Protein AF-A0A7S2HAX3-F1 (afdb_monomer_lite)

pLDDT: mean 85.85, std 15.75, range [30.0, 98.5]

Sequence (142 aa):
RCKTARCAVDTMGALAEEYGFYGEDPGAPGAGECLILVDGKEVWVFEITGDTTGRSAFWAAARVPEGHVVAIANNFVIREVDCSDRENFRCSTDLEHRAQQAGVWDGRGRLDWMRAMAPDIRHFSYTPGYAPIPMYTTARLW

Organism: NCBI:txid327968

Radius of gyration: 14.83 Å; chains: 1; bounding box: 34×36×38 Å

InterPro domains:
  IPR005322 Peptidase C69 [PF03577] (2-108)
  IPR005322 Peptidase C69 [PTHR12994] (1-119)

Secondary structure (DSSP, 8-state):
--SSHHHHHHHHHHHHHHH----SSTTSS--EEEEEEE-SS-EEEEEEEE-TTSSSEEEEEEEEPTT-----SSB----B--TT-TTTEEE-TTHHHHHHHTTS--S-SS-BHHHHHS--TTT--SSTTS------B-----

Structure (mmCIF, N/CA/C/O backbone):
data_AF-A0A7S2HAX3-F1
#
_entry.id   AF-A0A7S2HAX3-F1
#
loop_
_atom_site.group_PDB
_atom_site.id
_atom_site.type_symbol
_atom_site.label_atom_id
_atom_site.label_alt_id
_atom_site.label_comp_id
_atom_site.label_asym_id
_atom_site.label_entity_id
_atom_site.label_seq_id
_atom_site.pdbx_PDB_ins_code
_atom_site.Cartn_x
_atom_site.Cartn_y
_atom_site.Cartn_z
_atom_site.occupancy
_atom_site.B_iso_or_equiv
_atom_site.auth_seq_id
_atom_site.auth_comp_id
_atom_site.auth_asym_id
_atom_site.auth_atom_id
_atom_site.pdbx_PDB_model_num
ATOM 1 N N . ARG A 1 1 ? 7.679 6.326 17.907 1.00 74.44 1 ARG A N 1
ATOM 2 C CA . ARG A 1 1 ? 7.220 7.400 16.990 1.00 74.44 1 ARG A CA 1
ATOM 3 C C . ARG A 1 1 ? 5.692 7.430 16.887 1.00 74.44 1 ARG A C 1
ATOM 5 O O . ARG A 1 1 ? 5.141 8.486 17.145 1.00 74.44 1 ARG A O 1
ATOM 12 N N . CYS A 1 2 ? 5.004 6.315 16.627 1.00 92.69 2 CYS A N 1
ATOM 13 C CA . CYS A 1 2 ? 3.535 6.288 16.531 1.00 92.69 2 CYS A CA 1
ATOM 14 C C . CYS A 1 2 ? 2.819 5.737 17.770 1.00 92.69 2 CYS A C 1
ATOM 16 O O . CYS A 1 2 ? 3.400 4.961 18.525 1.00 92.69 2 CYS A O 1
ATOM 18 N N . LYS A 1 3 ? 1.557 6.156 17.955 1.00 94.19 3 LYS A N 1
ATOM 19 C CA . LYS A 1 3 ? 0.620 5.640 18.976 1.00 94.19 3 LYS A CA 1
ATOM 20 C C . LYS A 1 3 ? -0.591 4.903 18.384 1.00 94.19 3 LYS A C 1
ATOM 22 O O . LYS A 1 3 ? -1.330 4.286 19.140 1.00 94.19 3 LYS A O 1
ATOM 27 N N . THR A 1 4 ? -0.808 5.004 17.072 1.00 97.69 4 THR A N 1
ATOM 28 C CA . THR A 1 4 ? -1.920 4.367 16.350 1.00 97.69 4 THR A CA 1
ATOM 29 C C . THR A 1 4 ? -1.395 3.584 15.149 1.00 97.69 4 THR A C 1
ATOM 31 O O . THR A 1 4 ? -0.345 3.935 14.598 1.00 97.69 4 THR A O 1
ATOM 34 N N . ALA A 1 5 ? -2.132 2.557 14.726 1.00 97.50 5 ALA A N 1
ATOM 35 C CA . ALA A 1 5 ? -1.838 1.741 13.552 1.00 97.50 5 ALA A CA 1
ATOM 36 C C . ALA A 1 5 ? -1.808 2.603 12.285 1.00 97.50 5 ALA A C 1
ATOM 38 O O . ALA A 1 5 ? -0.850 2.543 11.520 1.00 97.50 5 ALA A O 1
ATOM 39 N N . ARG A 1 6 ? -2.781 3.510 12.131 1.00 97.06 6 ARG A N 1
ATOM 40 C CA . ARG A 1 6 ? -2.824 4.485 11.031 1.00 97.06 6 ARG A CA 1
ATOM 41 C C . ARG A 1 6 ? -1.575 5.372 10.963 1.00 97.06 6 ARG A C 1
ATOM 43 O O . ARG A 1 6 ? -1.022 5.550 9.888 1.00 97.06 6 ARG A O 1
ATOM 50 N N . CYS A 1 7 ? -1.083 5.877 12.101 1.00 97.56 7 CYS A N 1
ATOM 51 C CA . CYS A 1 7 ? 0.171 6.643 12.123 1.00 97.56 7 CYS A CA 1
ATOM 52 C C . CYS A 1 7 ? 1.349 5.799 11.628 1.00 97.56 7 CYS A C 1
ATOM 54 O O . CYS A 1 7 ? 2.218 6.306 10.920 1.00 97.56 7 CYS A O 1
ATOM 56 N N . ALA A 1 8 ? 1.399 4.525 12.024 1.00 98.06 8 ALA A N 1
ATOM 57 C CA . ALA A 1 8 ? 2.472 3.629 11.624 1.00 98.06 8 ALA A CA 1
ATOM 58 C C . ALA A 1 8 ? 2.409 3.316 10.120 1.00 98.06 8 ALA A C 1
ATOM 60 O O . ALA A 1 8 ? 3.448 3.397 9.476 1.00 98.06 8 ALA A O 1
ATOM 61 N N . VAL A 1 9 ? 1.212 3.091 9.560 1.00 98.25 9 VAL A N 1
ATOM 62 C CA . VAL A 1 9 ? 0.977 2.984 8.107 1.00 98.25 9 VAL A CA 1
ATOM 63 C C . VAL A 1 9 ? 1.499 4.223 7.380 1.00 98.25 9 VAL A C 1
ATOM 65 O O . VAL A 1 9 ? 2.336 4.093 6.492 1.00 98.25 9 VAL A O 1
ATOM 68 N N . ASP A 1 10 ? 1.074 5.419 7.796 1.00 97.88 10 ASP A N 1
ATOM 69 C CA . ASP A 1 10 ? 1.476 6.676 7.150 1.00 97.88 10 ASP A CA 1
ATOM 70 C C . ASP A 1 10 ? 2.998 6.892 7.240 1.00 97.88 10 ASP A C 1
ATOM 72 O O . ASP A 1 10 ? 3.644 7.296 6.274 1.00 97.88 10 ASP A O 1
ATOM 76 N N . THR A 1 11 ? 3.595 6.573 8.393 1.00 98.19 11 THR A N 1
ATOM 77 C CA . THR A 1 11 ? 5.048 6.678 8.602 1.00 98.19 11 THR A CA 1
ATOM 78 C C . THR A 1 11 ? 5.818 5.689 7.730 1.00 98.19 11 THR A C 1
ATOM 80 O O . THR A 1 11 ? 6.812 6.068 7.118 1.00 98.19 11 THR A O 1
ATOM 83 N N . MET A 1 12 ? 5.390 4.425 7.682 1.00 97.75 12 MET A N 1
ATOM 84 C CA . MET A 1 12 ? 6.032 3.394 6.864 1.00 97.75 12 MET A CA 1
ATOM 85 C C . MET A 1 12 ? 5.923 3.730 5.382 1.00 97.75 12 MET A C 1
ATOM 87 O O . MET A 1 12 ? 6.920 3.651 4.674 1.00 97.75 12 MET A O 1
ATOM 91 N N . GLY A 1 13 ? 4.743 4.164 4.940 1.00 97.56 13 GLY A N 1
ATOM 92 C CA . GLY A 1 13 ? 4.498 4.592 3.572 1.00 97.56 13 GLY A CA 1
ATOM 93 C C . GLY A 1 13 ? 5.385 5.760 3.148 1.00 97.56 13 GLY A C 1
ATOM 94 O O . GLY A 1 13 ? 6.049 5.681 2.121 1.00 97.56 13 GLY A O 1
ATOM 95 N N . ALA A 1 14 ? 5.475 6.811 3.968 1.00 98.00 14 ALA A N 1
ATOM 96 C CA . ALA A 1 14 ? 6.336 7.958 3.678 1.00 98.00 14 ALA A CA 1
ATOM 97 C C . ALA A 1 14 ? 7.823 7.569 3.589 1.00 98.00 14 ALA A C 1
ATOM 99 O O . ALA A 1 14 ? 8.520 7.985 2.666 1.00 98.00 14 ALA A O 1
ATOM 100 N N . LEU A 1 15 ? 8.307 6.728 4.511 1.00 97.38 15 LEU A N 1
ATOM 101 C CA . LEU A 1 15 ? 9.688 6.235 4.479 1.00 97.38 15 LEU A CA 1
ATOM 102 C C . LEU A 1 15 ? 9.950 5.346 3.259 1.00 97.38 15 LEU A C 1
ATOM 104 O O . LEU A 1 15 ? 11.020 5.423 2.664 1.00 97.38 15 LEU A O 1
ATOM 108 N N . ALA A 1 16 ? 8.981 4.520 2.872 1.00 95.75 16 ALA A N 1
ATOM 109 C CA . ALA A 1 16 ? 9.072 3.689 1.682 1.00 95.75 16 ALA A CA 1
ATOM 110 C C . ALA A 1 16 ? 9.140 4.522 0.396 1.00 95.75 16 ALA A C 1
ATOM 112 O O . ALA A 1 16 ? 9.858 4.167 -0.537 1.00 95.75 16 ALA A O 1
ATOM 113 N N . GLU A 1 17 ? 8.426 5.645 0.338 1.00 96.06 17 GLU A N 1
ATOM 114 C CA . GLU A 1 17 ? 8.521 6.563 -0.796 1.00 96.06 17 GLU A CA 1
ATOM 115 C C . GLU A 1 17 ? 9.874 7.276 -0.855 1.00 96.06 17 GLU A C 1
ATOM 117 O O . GLU A 1 17 ? 10.421 7.432 -1.948 1.00 96.06 17 GLU A O 1
ATOM 122 N N . GL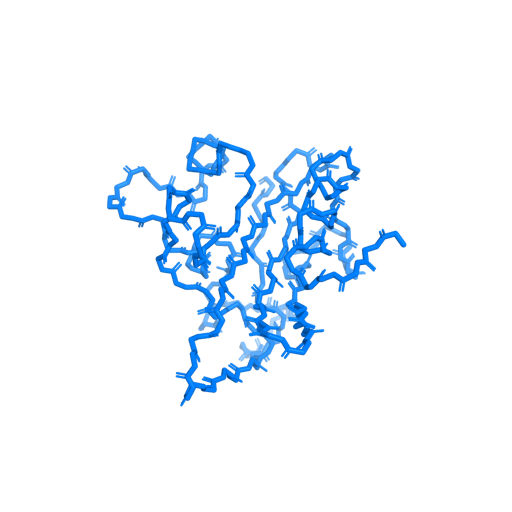U A 1 18 ? 10.413 7.668 0.302 1.00 96.75 18 GLU A N 1
ATOM 123 C CA . GLU A 1 18 ? 11.679 8.398 0.427 1.00 96.75 18 GLU A CA 1
ATOM 124 C C . GLU A 1 18 ? 12.911 7.517 0.172 1.00 96.75 18 GLU A C 1
ATOM 126 O O . GLU A 1 18 ? 13.849 7.944 -0.503 1.00 96.75 18 GLU A O 1
ATOM 131 N N . TYR A 1 19 ? 12.919 6.297 0.712 1.00 94.62 19 TYR A N 1
ATOM 132 C CA . TYR A 1 19 ? 14.096 5.421 0.730 1.00 94.62 19 TYR A CA 1
ATOM 133 C C . TYR A 1 19 ? 13.956 4.170 -0.142 1.00 94.62 19 TYR A C 1
ATOM 135 O O . TYR A 1 19 ? 14.934 3.445 -0.348 1.00 94.62 19 TYR A O 1
ATOM 143 N N . GLY A 1 20 ? 12.759 3.910 -0.661 1.00 92.31 20 GLY A N 1
ATOM 144 C CA . GLY A 1 20 ? 12.436 2.690 -1.382 1.00 92.31 20 GLY A CA 1
ATOM 145 C C . GLY A 1 20 ? 12.189 1.491 -0.471 1.00 92.31 20 GLY A C 1
ATOM 146 O O . GLY A 1 20 ? 12.242 1.563 0.758 1.00 92.31 20 GLY A O 1
ATOM 147 N N . PHE A 1 21 ? 11.911 0.360 -1.111 1.00 88.50 21 PHE A N 1
ATOM 148 C CA . PHE A 1 21 ? 11.760 -0.934 -0.460 1.00 88.50 21 PHE A CA 1
ATOM 149 C C . PHE A 1 21 ? 12.582 -1.975 -1.219 1.00 88.50 21 PHE A C 1
ATOM 151 O O . PHE A 1 21 ? 12.403 -2.160 -2.425 1.00 88.50 21 PHE A O 1
ATOM 158 N N . TYR A 1 22 ? 13.495 -2.635 -0.508 1.00 78.50 22 TYR A N 1
ATOM 159 C CA . TYR A 1 22 ? 14.363 -3.681 -1.041 1.00 78.50 22 TYR A CA 1
ATOM 160 C C . TYR A 1 22 ? 14.011 -4.987 -0.330 1.00 78.50 22 TYR A C 1
ATOM 162 O O . TYR A 1 22 ? 14.331 -5.144 0.846 1.00 78.50 22 TYR A O 1
ATOM 170 N N . GLY A 1 23 ? 13.305 -5.885 -1.019 1.00 67.06 23 GLY A N 1
ATOM 171 C CA . GLY A 1 23 ? 13.012 -7.217 -0.488 1.00 67.06 23 GLY A CA 1
ATOM 172 C C . GLY A 1 23 ? 14.215 -8.164 -0.563 1.00 67.06 23 GLY A C 1
ATOM 173 O O . GLY A 1 23 ? 15.321 -7.758 -0.925 1.00 67.06 23 GLY A O 1
ATOM 174 N N . GLU A 1 24 ? 13.983 -9.428 -0.210 1.00 64.25 24 GLU A N 1
ATOM 175 C CA . GLU A 1 24 ? 15.037 -10.415 0.075 1.00 64.25 24 GLU A CA 1
ATOM 176 C C . GLU A 1 24 ? 15.937 -10.756 -1.127 1.00 64.25 24 GLU A C 1
ATOM 178 O O . GLU A 1 24 ? 17.123 -11.011 -0.926 1.00 64.25 24 GLU A O 1
ATOM 183 N N . ASP A 1 25 ? 15.421 -10.667 -2.362 1.00 64.81 25 ASP A N 1
ATOM 184 C CA . ASP A 1 25 ? 16.138 -11.061 -3.583 1.00 64.81 25 ASP A CA 1
ATOM 185 C C . ASP A 1 25 ? 16.306 -9.903 -4.587 1.00 64.81 25 ASP A C 1
ATOM 187 O O . ASP A 1 25 ? 15.450 -9.665 -5.451 1.00 64.81 25 ASP A O 1
ATOM 191 N N . PRO A 1 26 ? 17.430 -9.165 -4.529 1.00 52.84 26 PRO A N 1
ATOM 192 C CA . PRO A 1 26 ? 17.721 -8.096 -5.475 1.00 52.84 26 PRO A CA 1
ATOM 193 C C . PRO A 1 26 ? 17.746 -8.596 -6.929 1.00 52.84 26 PRO A C 1
ATOM 195 O O . PRO A 1 26 ? 18.564 -9.432 -7.302 1.00 52.84 26 PRO A O 1
ATOM 198 N N . GLY A 1 27 ? 16.875 -8.039 -7.774 1.00 54.47 27 GLY A N 1
ATOM 199 C CA . GLY A 1 27 ? 16.817 -8.346 -9.209 1.00 54.47 27 GLY A CA 1
ATOM 200 C C . GLY A 1 27 ? 15.848 -9.468 -9.597 1.00 54.47 27 GLY A C 1
ATOM 201 O O . GLY A 1 27 ? 15.602 -9.642 -10.789 1.00 54.47 27 GLY A O 1
ATOM 202 N N . ALA A 1 28 ? 15.242 -10.167 -8.631 1.00 57.00 28 ALA A N 1
ATOM 203 C CA . ALA A 1 28 ? 14.175 -11.129 -8.890 1.00 57.00 28 ALA A CA 1
ATOM 204 C C . ALA A 1 28 ? 12.779 -10.484 -8.722 1.00 57.00 28 ALA A C 1
ATOM 206 O O . ALA A 1 28 ? 12.589 -9.635 -7.845 1.00 57.00 28 ALA A O 1
ATOM 207 N N . PRO A 1 29 ? 11.780 -10.854 -9.545 1.00 53.31 29 PRO A N 1
ATOM 208 C CA . PRO A 1 29 ? 10.374 -10.609 -9.212 1.00 53.31 29 PRO A CA 1
ATOM 209 C C . PRO A 1 29 ? 9.997 -11.378 -7.927 1.00 53.31 2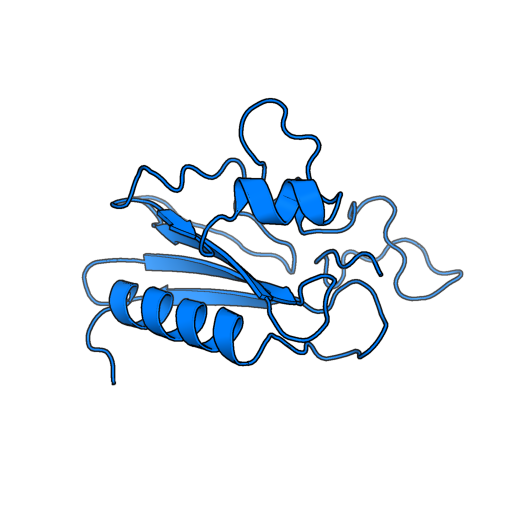9 PRO A C 1
ATOM 211 O O . PRO A 1 29 ? 10.475 -12.493 -7.738 1.00 53.31 29 PRO A O 1
ATOM 214 N N . GLY A 1 30 ? 9.145 -10.809 -7.061 1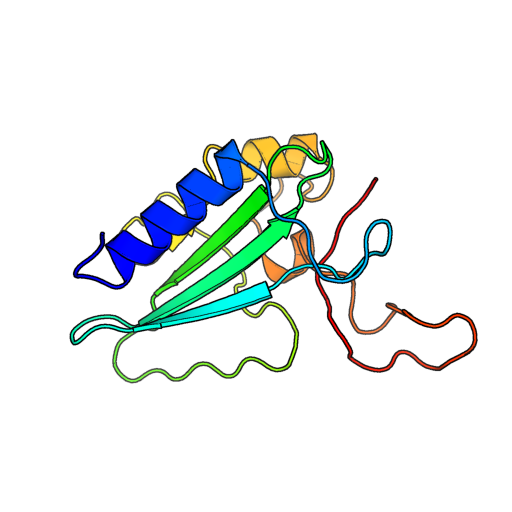.00 57.88 30 GLY A N 1
ATOM 215 C CA . GLY A 1 30 ? 8.692 -11.455 -5.811 1.00 57.88 30 GLY A CA 1
ATOM 216 C C . GLY A 1 30 ? 9.130 -10.797 -4.492 1.00 57.88 30 GLY A C 1
ATOM 217 O O . GLY A 1 30 ? 8.997 -11.405 -3.439 1.00 57.88 30 GLY A O 1
ATOM 218 N N . ALA A 1 31 ? 9.657 -9.571 -4.507 1.00 68.69 31 ALA A N 1
ATOM 219 C CA . ALA A 1 31 ? 10.330 -8.949 -3.357 1.00 68.69 31 ALA A CA 1
ATOM 220 C C . ALA A 1 31 ? 9.478 -7.886 -2.624 1.00 68.69 31 ALA A C 1
ATOM 222 O O . ALA A 1 31 ? 9.895 -6.736 -2.476 1.00 68.69 31 ALA A O 1
ATOM 223 N N . GLY A 1 32 ? 8.268 -8.242 -2.196 1.00 81.81 32 GLY A N 1
ATOM 224 C CA . GLY A 1 32 ? 7.315 -7.339 -1.542 1.00 81.81 32 GLY A CA 1
ATOM 225 C C . GLY A 1 32 ? 6.701 -8.004 -0.320 1.00 81.81 32 GLY A C 1
ATOM 226 O O . GLY A 1 32 ? 6.747 -9.223 -0.197 1.00 81.81 32 GLY A O 1
ATOM 227 N N . GLU A 1 33 ? 6.147 -7.203 0.577 1.00 88.31 33 GLU A N 1
ATOM 228 C CA . GLU A 1 33 ? 5.808 -7.646 1.927 1.00 88.31 33 GLU A CA 1
ATOM 229 C C . GLU A 1 33 ? 4.384 -7.249 2.300 1.00 88.31 33 GLU A C 1
ATOM 231 O O . GLU A 1 33 ? 3.873 -6.220 1.846 1.00 88.31 33 GLU A O 1
ATOM 236 N N . CYS A 1 34 ? 3.753 -8.058 3.149 1.00 91.44 34 CYS A N 1
ATOM 237 C CA . CYS A 1 34 ? 2.448 -7.759 3.716 1.00 91.44 34 CYS A CA 1
ATOM 238 C C . CYS A 1 34 ? 2.548 -7.709 5.241 1.00 91.44 34 CYS A C 1
ATOM 240 O O . CYS A 1 34 ? 2.792 -8.716 5.900 1.00 91.44 34 CYS A O 1
ATOM 242 N N . LEU A 1 35 ? 2.305 -6.536 5.819 1.00 94.31 35 LEU A N 1
ATOM 243 C CA . LEU A 1 35 ? 2.374 -6.292 7.253 1.00 94.31 35 LEU A CA 1
ATOM 244 C C . LEU A 1 35 ? 0.983 -6.012 7.815 1.00 94.31 35 LEU A C 1
ATOM 246 O O . LEU A 1 35 ? 0.204 -5.254 7.241 1.00 94.31 35 LEU A O 1
ATOM 250 N N . ILE A 1 36 ? 0.687 -6.584 8.980 1.00 95.38 36 ILE A N 1
ATOM 251 C CA . ILE A 1 36 ? -0.528 -6.269 9.733 1.00 95.38 36 ILE A CA 1
ATOM 252 C C . ILE A 1 36 ? -0.184 -5.294 10.854 1.00 95.38 36 ILE A C 1
ATOM 254 O O . ILE A 1 36 ? 0.633 -5.592 11.726 1.00 95.38 36 ILE A O 1
ATOM 258 N N . LEU A 1 37 ? -0.836 -4.134 10.847 1.00 96.88 37 LEU A N 1
ATOM 259 C CA . LEU A 1 37 ? -0.704 -3.121 11.885 1.00 96.88 37 LEU A CA 1
ATOM 260 C C . LEU A 1 37 ? -1.989 -3.047 12.697 1.00 96.88 37 LEU A C 1
ATOM 262 O O . LEU A 1 37 ? -3.064 -2.822 12.148 1.00 96.88 37 LEU A O 1
ATOM 266 N N . VAL A 1 38 ? -1.870 -3.209 14.013 1.00 95.69 38 VAL A N 1
ATOM 267 C CA . VAL A 1 38 ? -3.016 -3.236 14.928 1.00 95.69 38 VAL A CA 1
ATOM 268 C C . VAL A 1 38 ? -2.792 -2.275 16.082 1.00 95.69 38 VAL A C 1
ATOM 270 O O . VAL A 1 38 ? -1.700 -2.209 16.647 1.00 95.69 38 VAL A O 1
ATOM 273 N N . ASP A 1 39 ? -3.843 -1.555 16.454 1.00 95.88 39 ASP A N 1
ATOM 274 C CA . ASP A 1 39 ? -3.946 -0.869 17.738 1.00 95.88 39 ASP A CA 1
ATOM 275 C C . ASP A 1 39 ? -5.268 -1.233 18.442 1.00 95.88 39 ASP A C 1
ATOM 277 O O . ASP A 1 39 ? -5.989 -2.133 18.019 1.00 95.88 39 ASP A O 1
ATOM 281 N N . GLY A 1 40 ? -5.596 -0.560 19.548 1.00 94.19 40 GLY A N 1
ATOM 282 C CA . GLY A 1 40 ? -6.829 -0.831 20.299 1.00 94.19 40 GLY A CA 1
ATOM 283 C C . GLY A 1 40 ? -8.138 -0.438 19.593 1.00 94.19 40 GLY A C 1
ATOM 284 O O . GLY A 1 40 ? -9.191 -0.535 20.218 1.00 94.19 40 GLY A O 1
ATOM 285 N N . LYS A 1 41 ? -8.093 0.070 18.355 1.00 95.00 41 LYS A N 1
ATOM 286 C CA . LYS A 1 41 ? -9.249 0.575 17.596 1.00 95.00 41 LYS A CA 1
ATOM 287 C C . LYS A 1 41 ? -9.294 0.080 16.151 1.00 95.00 41 LYS A C 1
ATOM 289 O O . LYS A 1 41 ? -10.382 -0.062 15.599 1.00 95.00 41 LYS A O 1
ATOM 294 N N . GLU A 1 42 ? -8.143 -0.113 15.514 1.00 96.94 42 GLU A N 1
ATOM 295 C CA . GLU A 1 42 ? -8.047 -0.371 14.079 1.00 96.94 42 GLU A CA 1
ATOM 296 C C . GLU A 1 42 ? -7.054 -1.488 13.757 1.00 96.94 42 GLU A C 1
ATOM 298 O O . GLU A 1 42 ? -6.006 -1.624 14.390 1.00 96.94 42 GLU A O 1
ATOM 303 N N . VAL A 1 43 ? -7.377 -2.245 12.708 1.00 97.12 43 VAL A N 1
ATOM 304 C CA . VAL A 1 43 ? -6.498 -3.222 12.064 1.00 97.12 43 VAL A CA 1
ATOM 305 C C . VAL A 1 43 ? -6.300 -2.773 10.622 1.00 97.12 43 VAL A C 1
ATOM 307 O O . VAL A 1 43 ? -7.271 -2.466 9.930 1.00 97.12 43 VAL A O 1
ATOM 310 N N . TRP A 1 44 ? -5.053 -2.745 10.172 1.00 98.38 44 TRP A N 1
ATOM 311 C CA . TRP A 1 44 ? -4.663 -2.355 8.825 1.00 98.38 44 TRP A CA 1
ATOM 312 C C . TRP A 1 44 ? -3.808 -3.446 8.192 1.00 98.38 44 TRP A C 1
ATOM 314 O O . TRP A 1 44 ? -2.853 -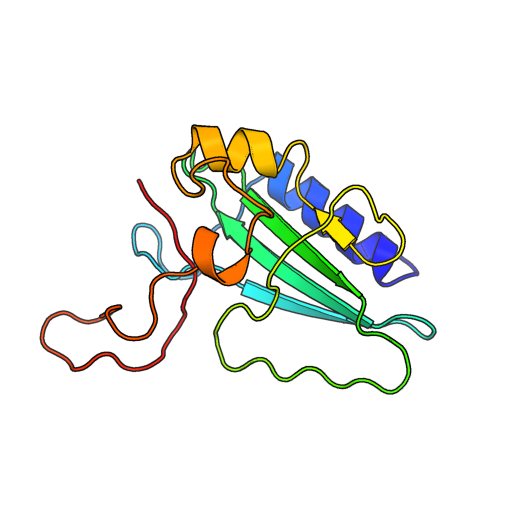3.926 8.803 1.00 98.38 44 TRP A O 1
ATOM 324 N N . VAL A 1 45 ? -4.146 -3.807 6.960 1.00 98.19 45 VAL A N 1
ATOM 325 C CA 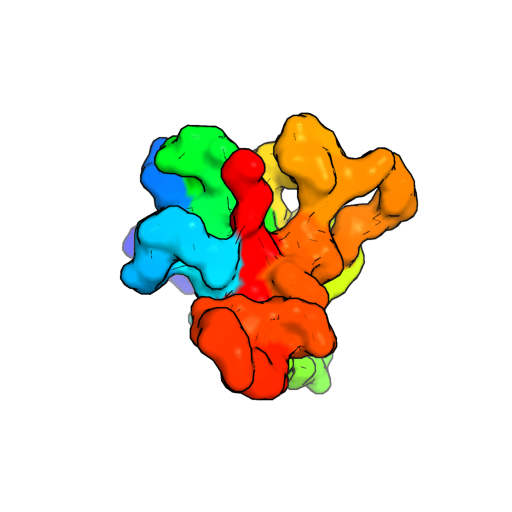. VAL A 1 45 ? -3.290 -4.584 6.060 1.00 98.19 45 VAL A CA 1
ATOM 326 C C . VAL A 1 45 ? -2.458 -3.579 5.285 1.00 98.19 45 VAL A C 1
ATOM 328 O O . VAL A 1 45 ? -3.043 -2.704 4.661 1.00 98.19 45 VAL A O 1
ATOM 331 N N . PHE A 1 46 ? -1.134 -3.672 5.340 1.00 97.75 46 PHE A N 1
ATOM 332 C CA . PHE A 1 46 ? -0.200 -2.828 4.598 1.00 97.75 46 PHE A CA 1
ATOM 333 C C . PHE A 1 46 ? 0.612 -3.700 3.647 1.00 97.75 46 PHE A C 1
ATOM 335 O O . PHE A 1 46 ? 1.313 -4.605 4.089 1.00 97.75 46 PHE A O 1
ATOM 342 N N . GLU A 1 47 ? 0.541 -3.414 2.356 1.00 96.19 47 GLU A N 1
ATOM 343 C CA . GLU A 1 47 ? 1.242 -4.141 1.303 1.00 96.19 47 GLU A CA 1
ATOM 344 C C . GLU A 1 47 ? 2.194 -3.199 0.576 1.00 96.19 47 GLU A C 1
ATOM 346 O O . GLU A 1 47 ? 1.841 -2.061 0.263 1.00 96.19 47 GLU A O 1
ATOM 351 N N . ILE A 1 48 ? 3.417 -3.666 0.327 1.00 93.88 48 ILE A N 1
ATOM 352 C CA . ILE A 1 48 ? 4.505 -2.843 -0.203 1.00 93.88 48 ILE A CA 1
ATOM 353 C C . ILE A 1 48 ? 5.378 -3.619 -1.184 1.00 93.88 48 ILE A C 1
ATOM 355 O O . ILE A 1 48 ? 5.695 -4.787 -0.971 1.00 93.88 48 ILE A O 1
ATOM 359 N N . THR A 1 49 ? 5.806 -2.953 -2.252 1.00 90.38 49 THR A N 1
ATOM 360 C CA . THR A 1 49 ? 6.784 -3.463 -3.219 1.00 90.38 49 THR A CA 1
ATOM 361 C C . THR A 1 49 ? 7.668 -2.323 -3.724 1.00 90.38 49 THR A C 1
ATOM 363 O O . THR A 1 49 ? 7.265 -1.158 -3.731 1.00 90.38 49 THR A O 1
ATOM 366 N N . GLY A 1 50 ? 8.894 -2.637 -4.142 1.00 88.19 50 GLY A N 1
ATOM 367 C CA . GLY A 1 50 ? 9.778 -1.655 -4.769 1.00 88.19 50 GLY A CA 1
ATOM 368 C C . GLY A 1 50 ? 9.204 -1.150 -6.096 1.00 88.19 50 GLY A C 1
ATOM 369 O O . GLY A 1 50 ? 8.576 -1.904 -6.839 1.00 88.19 50 GLY A O 1
ATOM 370 N N . ASP A 1 51 ? 9.432 0.122 -6.416 1.00 87.31 51 ASP A N 1
ATOM 371 C CA . ASP A 1 51 ? 9.010 0.672 -7.702 1.00 87.31 51 ASP A CA 1
ATOM 372 C C . ASP A 1 51 ? 9.983 0.313 -8.845 1.00 87.31 51 ASP A C 1
ATOM 374 O O . ASP A 1 51 ? 11.043 -0.306 -8.661 1.00 87.31 51 ASP A O 1
ATOM 378 N N . THR A 1 52 ? 9.626 0.721 -10.063 1.00 83.38 52 THR A N 1
ATOM 379 C CA . THR A 1 52 ? 10.436 0.475 -11.267 1.00 83.38 52 THR A CA 1
ATOM 380 C C . THR A 1 52 ? 11.698 1.342 -11.320 1.00 83.38 52 THR A C 1
ATOM 382 O O . THR A 1 52 ? 12.636 1.024 -12.044 1.00 83.38 52 THR A O 1
ATOM 385 N N . THR A 1 53 ? 11.776 2.415 -10.523 1.00 84.38 53 THR A N 1
ATOM 386 C CA . THR A 1 53 ? 12.949 3.303 -10.482 1.00 84.38 53 THR A CA 1
ATOM 387 C C . THR A 1 53 ? 14.070 2.766 -9.597 1.00 84.38 53 THR A C 1
ATOM 389 O O . THR A 1 53 ? 15.217 3.195 -9.727 1.00 84.38 53 THR A O 1
ATOM 392 N N . GLY A 1 54 ? 13.739 1.863 -8.668 1.00 81.69 54 GLY A N 1
ATOM 393 C CA . GLY A 1 54 ? 14.671 1.333 -7.675 1.00 81.69 54 GLY A CA 1
ATOM 394 C C . GLY A 1 54 ? 15.124 2.338 -6.636 1.00 81.69 54 GLY A C 1
ATOM 395 O O . GLY A 1 54 ? 16.129 2.107 -5.974 1.00 81.69 54 GLY A O 1
ATOM 396 N N . ARG A 1 55 ? 14.384 3.436 -6.483 1.00 87.94 55 ARG A N 1
ATOM 397 C CA . ARG A 1 55 ? 14.642 4.468 -5.472 1.00 87.94 55 ARG A CA 1
ATOM 398 C C . ARG A 1 55 ? 13.430 4.757 -4.599 1.00 87.94 55 ARG A C 1
ATOM 400 O O . ARG A 1 55 ? 13.577 5.440 -3.597 1.00 87.94 55 ARG A O 1
ATOM 407 N N . SER A 1 56 ? 12.257 4.257 -4.977 1.00 92.50 56 SER A N 1
ATOM 408 C CA . SER A 1 56 ? 11.014 4.443 -4.239 1.00 92.50 56 SER A CA 1
ATOM 409 C C . SER A 1 56 ? 10.258 3.114 -4.143 1.00 92.50 56 SER A C 1
ATOM 411 O O . SER A 1 56 ? 10.765 2.049 -4.511 1.00 92.50 56 SER A O 1
ATOM 413 N N . ALA A 1 57 ? 9.050 3.167 -3.604 1.00 93.25 57 ALA A N 1
ATOM 414 C CA . ALA A 1 57 ? 8.171 2.023 -3.448 1.00 93.25 57 ALA A CA 1
ATOM 415 C C . ALA A 1 57 ? 6.751 2.370 -3.896 1.00 93.25 57 ALA A C 1
ATOM 417 O O . ALA A 1 57 ? 6.336 3.535 -3.873 1.00 93.25 57 ALA A O 1
ATOM 418 N N . PHE A 1 58 ? 6.014 1.330 -4.273 1.00 94.88 58 PHE A N 1
ATOM 419 C CA . PHE A 1 58 ? 4.563 1.327 -4.273 1.00 94.88 58 PHE A CA 1
ATOM 420 C C . PHE A 1 58 ? 4.083 0.694 -2.973 1.00 94.88 58 PHE A C 1
ATOM 422 O O . PHE A 1 58 ? 4.599 -0.338 -2.545 1.00 94.88 58 PHE A O 1
ATOM 429 N N . TRP A 1 59 ? 3.050 1.268 -2.375 1.00 97.06 59 TRP A N 1
ATOM 430 C CA . TRP A 1 59 ? 2.375 0.692 -1.224 1.00 97.06 59 TRP A CA 1
ATOM 431 C C . TRP A 1 59 ? 0.890 1.057 -1.208 1.00 97.06 59 TRP A C 1
ATOM 433 O O . TRP A 1 59 ? 0.475 2.124 -1.675 1.00 97.06 59 TRP A O 1
ATOM 443 N N . ALA A 1 60 ? 0.098 0.170 -0.624 1.00 98.19 60 ALA A N 1
ATOM 444 C CA . ALA A 1 60 ? -1.293 0.407 -0.287 1.00 98.19 60 ALA A CA 1
ATOM 445 C C . ALA A 1 60 ? -1.598 -0.229 1.066 1.00 98.19 60 ALA A C 1
ATOM 447 O O . ALA A 1 60 ? -0.995 -1.224 1.462 1.00 98.19 60 ALA A O 1
ATOM 448 N N . ALA A 1 61 ? -2.549 0.345 1.784 1.00 98.50 61 ALA A N 1
ATOM 449 C CA . ALA A 1 61 ? -3.071 -0.221 3.002 1.00 98.50 61 ALA A CA 1
ATOM 450 C C . ALA A 1 61 ? -4.587 -0.107 3.044 1.00 98.50 61 ALA A C 1
ATOM 452 O O . ALA A 1 61 ? -5.151 0.930 2.692 1.00 98.50 61 ALA A O 1
ATOM 453 N N . ALA A 1 62 ? -5.227 -1.167 3.521 1.00 98.50 62 ALA A N 1
ATOM 454 C CA . ALA A 1 62 ? -6.665 -1.246 3.695 1.00 98.50 62 ALA A CA 1
ATOM 455 C C . ALA A 1 62 ? -6.991 -1.544 5.159 1.00 98.50 62 ALA A C 1
ATOM 457 O O . ALA A 1 62 ? -6.392 -2.425 5.787 1.00 98.50 62 ALA A O 1
ATOM 458 N N . ARG A 1 63 ? -7.953 -0.811 5.711 1.00 98.31 63 ARG A N 1
ATOM 459 C CA . ARG A 1 63 ? -8.495 -1.079 7.038 1.00 98.31 63 ARG A CA 1
ATOM 460 C C . ARG A 1 63 ? -9.346 -2.344 6.984 1.00 98.31 63 ARG A C 1
ATOM 462 O O . ARG A 1 63 ? -10.205 -2.475 6.117 1.00 98.31 63 ARG A O 1
ATOM 469 N N . VAL A 1 64 ? -9.157 -3.248 7.940 1.00 97.12 64 VAL A N 1
ATOM 470 C CA . VAL A 1 64 ? -10.069 -4.382 8.134 1.00 97.12 64 VAL A CA 1
ATOM 471 C C . VAL A 1 64 ? -11.316 -3.861 8.856 1.00 97.12 64 VAL A C 1
ATOM 473 O O . VAL A 1 64 ? -11.182 -3.318 9.960 1.00 97.12 64 VAL A O 1
ATOM 476 N N . PRO A 1 65 ? -12.519 -3.974 8.264 1.00 95.88 65 PRO A N 1
ATOM 477 C CA . PRO A 1 65 ? -13.734 -3.496 8.910 1.00 95.88 65 PRO A CA 1
ATOM 478 C C . PRO A 1 65 ? -14.044 -4.275 10.190 1.00 95.88 65 PRO A C 1
ATOM 480 O O . PRO A 1 65 ? -13.623 -5.418 10.375 1.00 95.88 65 PRO A O 1
ATOM 483 N N . GLU A 1 66 ? -14.831 -3.671 11.076 1.00 93.62 66 GLU A N 1
ATOM 484 C CA . GLU A 1 66 ? -15.270 -4.347 12.295 1.00 93.62 66 GLU A CA 1
ATOM 485 C C . GLU A 1 66 ? -16.041 -5.639 11.963 1.00 93.62 66 GLU A C 1
ATOM 487 O O . GLU A 1 66 ? -16.780 -5.715 10.977 1.00 93.62 66 GLU A O 1
ATOM 492 N N . GLY A 1 67 ? -15.812 -6.691 12.752 1.00 94.06 67 GLY A N 1
ATOM 493 C CA . GLY A 1 67 ? -16.415 -8.010 12.536 1.00 94.06 67 GLY A CA 1
ATOM 494 C C . GLY A 1 67 ? -15.861 -8.802 11.344 1.00 94.06 67 GLY A C 1
ATOM 495 O O . GLY A 1 67 ? -16.361 -9.893 11.078 1.00 94.06 67 GLY A O 1
ATOM 496 N N . HIS A 1 68 ? -14.845 -8.295 10.638 1.00 94.12 68 HIS A N 1
ATOM 497 C CA . HIS A 1 68 ? -14.209 -8.993 9.520 1.00 94.12 68 HIS A CA 1
ATOM 498 C C . HIS A 1 68 ? -12.877 -9.626 9.927 1.00 94.12 68 HIS A C 1
ATOM 500 O O . HIS A 1 68 ? -12.234 -9.229 10.898 1.00 94.12 68 HIS A O 1
ATOM 506 N N . VAL A 1 69 ? -12.453 -10.615 9.142 1.00 91.00 69 VAL A N 1
ATOM 507 C CA . VAL A 1 69 ? -11.144 -11.261 9.254 1.00 91.00 69 VAL A CA 1
ATOM 508 C C . VAL A 1 69 ? -10.430 -11.191 7.911 1.00 91.00 69 VAL A C 1
ATOM 510 O O . VAL A 1 69 ? -11.070 -11.201 6.860 1.00 91.00 69 VAL A O 1
ATOM 513 N N . VAL A 1 70 ? -9.102 -11.147 7.950 1.00 89.12 70 VAL A N 1
ATOM 514 C CA . VAL A 1 70 ? -8.246 -11.223 6.765 1.00 89.12 70 VAL A CA 1
ATOM 515 C C . VAL A 1 70 ? -7.278 -12.390 6.924 1.00 89.12 70 VAL A C 1
ATOM 517 O O . VAL A 1 70 ? -6.758 -12.628 8.014 1.00 89.12 70 VAL A O 1
ATOM 520 N N . ALA A 1 71 ? -7.055 -13.130 5.842 1.00 88.38 71 ALA A N 1
ATOM 521 C CA . ALA A 1 71 ? -6.074 -14.203 5.767 1.00 88.38 71 ALA A CA 1
ATOM 522 C C . ALA A 1 71 ? -5.085 -13.877 4.649 1.00 88.38 71 ALA A C 1
ATOM 524 O O . ALA A 1 71 ? -5.502 -13.591 3.529 1.00 88.38 71 ALA A O 1
ATOM 525 N N . ILE A 1 72 ? -3.791 -13.918 4.959 1.00 85.31 72 ILE A N 1
ATOM 526 C CA . ILE A 1 72 ? -2.709 -13.592 4.026 1.00 85.31 72 ILE A CA 1
ATOM 527 C C . ILE A 1 72 ? -1.829 -14.829 3.900 1.00 85.31 72 ILE A C 1
ATOM 529 O O . ILE A 1 72 ? -1.280 -15.307 4.890 1.00 85.31 72 ILE A O 1
ATOM 533 N N . ALA A 1 73 ? -1.724 -15.357 2.684 1.00 80.94 73 ALA A N 1
ATOM 534 C CA . ALA A 1 73 ? -0.985 -16.579 2.380 1.00 80.94 73 ALA A CA 1
ATOM 535 C C . ALA A 1 73 ? 0.076 -16.291 1.311 1.00 80.94 73 ALA A C 1
ATOM 537 O O . ALA A 1 73 ? -0.052 -16.721 0.167 1.00 80.94 73 ALA A O 1
ATOM 538 N N . ASN A 1 74 ? 1.089 -15.503 1.687 1.00 78.19 74 ASN A N 1
ATOM 539 C CA . ASN A 1 74 ? 2.244 -15.153 0.846 1.00 78.19 74 ASN A CA 1
ATOM 540 C C . ASN A 1 74 ? 1.891 -14.531 -0.522 1.00 78.19 74 ASN A C 1
ATOM 542 O O . ASN A 1 74 ? 2.655 -14.649 -1.479 1.00 78.19 74 ASN A O 1
ATOM 546 N N . ASN A 1 75 ? 0.747 -13.850 -0.593 1.00 82.38 75 ASN A N 1
ATOM 547 C CA . ASN A 1 75 ? 0.301 -13.062 -1.732 1.00 82.38 75 ASN A CA 1
ATOM 548 C C . ASN A 1 75 ? -0.409 -11.810 -1.222 1.00 82.38 75 ASN A C 1
ATOM 550 O O . ASN A 1 75 ? -1.045 -11.851 -0.165 1.00 82.38 75 ASN A O 1
ATOM 554 N N . PHE A 1 76 ? -0.347 -10.739 -2.004 1.00 89.94 76 PHE A N 1
ATOM 555 C CA . PHE A 1 76 ? -1.188 -9.571 -1.799 1.00 89.94 76 PHE A CA 1
ATOM 556 C C . PHE A 1 76 ? -2.673 -9.945 -1.848 1.00 89.94 76 PHE A C 1
ATOM 558 O O . PHE A 1 76 ? -3.106 -10.790 -2.635 1.00 89.94 76 PHE A O 1
ATOM 565 N N . VAL A 1 77 ? -3.453 -9.326 -0.972 1.00 92.50 77 VAL A N 1
ATOM 566 C CA . VAL A 1 77 ? -4.889 -9.558 -0.796 1.00 92.50 77 VAL A CA 1
ATOM 567 C C . VAL A 1 77 ? -5.705 -8.291 -1.008 1.00 92.50 77 VAL A C 1
ATOM 569 O O . VAL A 1 77 ? -6.911 -8.391 -1.248 1.00 92.50 77 VAL A O 1
ATOM 572 N N . ILE A 1 78 ? -5.082 -7.107 -0.977 1.00 96.06 78 ILE A N 1
ATOM 573 C CA . ILE A 1 78 ? -5.774 -5.861 -1.309 1.00 96.06 78 ILE A CA 1
ATOM 574 C C . ILE A 1 78 ? -6.162 -5.898 -2.795 1.00 96.06 78 ILE A C 1
ATOM 576 O O . ILE A 1 78 ? -5.345 -6.168 -3.676 1.00 96.06 78 ILE A O 1
ATOM 580 N N . ARG A 1 79 ? -7.451 -5.669 -3.069 1.00 95.44 79 ARG A N 1
ATOM 581 C CA . ARG A 1 79 ? -8.028 -5.653 -4.421 1.00 95.44 79 ARG A CA 1
ATOM 582 C C . ARG A 1 79 ? -8.140 -4.219 -4.917 1.00 95.44 79 ARG A C 1
ATOM 584 O O . ARG A 1 79 ? -7.147 -3.502 -4.935 1.00 95.44 79 ARG A O 1
ATOM 591 N N . GLU A 1 80 ? -9.326 -3.806 -5.344 1.00 97.06 80 GLU A N 1
ATOM 592 C CA . GLU A 1 80 ? -9.573 -2.439 -5.784 1.00 97.06 80 GLU A CA 1
ATOM 593 C C . GLU A 1 80 ? -9.301 -1.451 -4.643 1.00 97.06 80 GLU A C 1
ATOM 595 O O . GLU A 1 80 ? -9.866 -1.585 -3.556 1.00 97.06 80 GLU A O 1
ATOM 600 N N . VAL A 1 81 ? -8.433 -0.475 -4.899 1.00 96.62 81 VAL A N 1
ATOM 601 C CA . VAL A 1 81 ? -8.109 0.598 -3.952 1.00 96.62 81 VAL A CA 1
ATOM 602 C C . VAL A 1 81 ? -8.862 1.876 -4.305 1.00 96.62 81 VAL A C 1
ATOM 604 O O . VAL A 1 81 ? -9.018 2.212 -5.477 1.00 96.62 81 VAL A O 1
ATOM 607 N N . ASP A 1 82 ? -9.307 2.602 -3.281 1.00 96.06 82 ASP A N 1
ATOM 608 C CA . ASP A 1 82 ? -9.844 3.957 -3.412 1.00 96.06 82 ASP A CA 1
ATOM 609 C C . ASP A 1 82 ? -9.065 4.897 -2.492 1.00 96.06 82 ASP A C 1
ATOM 611 O O . ASP A 1 82 ? -9.361 5.039 -1.308 1.00 96.06 82 ASP A O 1
ATOM 615 N N . CYS A 1 83 ? -8.045 5.553 -3.042 1.00 94.81 83 CYS A N 1
ATOM 616 C CA . CYS A 1 83 ? -7.172 6.433 -2.266 1.00 94.81 83 CYS A CA 1
ATOM 617 C C . CYS A 1 83 ? -7.855 7.751 -1.851 1.00 94.81 83 CYS A C 1
ATOM 619 O O . CYS A 1 83 ? -7.283 8.512 -1.064 1.00 94.81 83 CYS A O 1
ATOM 621 N N . SER A 1 84 ? -9.068 8.026 -2.352 1.00 95.62 84 SER A N 1
ATOM 622 C CA . SER A 1 84 ? -9.889 9.152 -1.902 1.00 95.62 84 SER A CA 1
ATOM 623 C C . SER A 1 84 ? -10.639 8.838 -0.601 1.00 95.62 84 SER A C 1
ATOM 625 O O . SER A 1 84 ? -10.847 9.736 0.222 1.00 95.62 84 SER A O 1
ATOM 627 N N . ASP A 1 85 ? -10.950 7.561 -0.351 1.00 97.50 85 ASP A N 1
ATOM 628 C CA . ASP A 1 85 ? -11.495 7.077 0.916 1.00 97.50 85 ASP A CA 1
ATOM 629 C C . ASP A 1 85 ? -10.386 6.949 1.966 1.00 97.50 85 ASP A C 1
ATOM 631 O O . ASP A 1 85 ? -9.840 5.885 2.268 1.00 97.50 85 ASP A O 1
ATOM 635 N N . ARG A 1 86 ? -10.076 8.090 2.579 1.00 95.94 86 ARG A N 1
ATOM 636 C CA . ARG A 1 86 ? -9.081 8.183 3.645 1.00 95.94 86 ARG A CA 1
ATOM 637 C C . ARG A 1 86 ? -9.554 7.596 4.983 1.00 95.94 86 ARG A C 1
ATOM 639 O O . ARG A 1 86 ? -8.803 7.678 5.956 1.00 95.94 86 ARG A O 1
ATOM 646 N N . GLU A 1 87 ? -10.729 7.000 5.092 1.00 97.25 87 GLU A N 1
ATOM 647 C CA . GLU A 1 87 ? -11.083 6.271 6.313 1.00 97.25 87 GLU A CA 1
ATOM 648 C C . GLU A 1 87 ? -10.688 4.799 6.212 1.00 97.25 87 GLU A C 1
ATOM 650 O O . GLU A 1 87 ? -10.213 4.227 7.202 1.00 97.25 87 GLU A O 1
ATOM 655 N N . ASN A 1 88 ? -10.796 4.226 5.011 1.00 98.00 88 ASN A N 1
ATOM 656 C CA . ASN A 1 88 ? -10.552 2.805 4.774 1.00 98.00 88 ASN A CA 1
ATOM 657 C C . ASN A 1 88 ? -9.260 2.508 4.010 1.00 98.00 88 ASN A C 1
ATOM 659 O O . ASN A 1 88 ? -8.757 1.393 4.127 1.00 98.00 88 ASN A O 1
ATOM 663 N N . PHE A 1 89 ? -8.686 3.480 3.296 1.00 98.44 89 PHE A N 1
ATOM 664 C CA . PHE A 1 89 ? -7.467 3.282 2.517 1.00 98.44 89 PHE A CA 1
ATOM 665 C C . PHE A 1 89 ? -6.365 4.292 2.835 1.00 98.44 89 PHE A C 1
ATOM 667 O O . PHE A 1 89 ? -6.584 5.459 3.181 1.00 98.44 89 PHE A O 1
ATOM 674 N N . ARG A 1 90 ? -5.129 3.825 2.688 1.00 98.25 90 ARG A N 1
ATOM 675 C CA . ARG A 1 90 ? -3.914 4.635 2.602 1.00 98.25 90 ARG A CA 1
ATOM 676 C C . ARG A 1 90 ? -3.107 4.133 1.420 1.00 98.25 90 ARG A C 1
ATOM 678 O O . ARG A 1 90 ? -3.041 2.934 1.202 1.00 98.25 90 ARG A O 1
ATOM 685 N N . CYS A 1 91 ? -2.519 5.032 0.653 1.00 97.62 91 CYS A N 1
ATOM 686 C CA . CYS A 1 91 ? -1.833 4.678 -0.580 1.00 97.62 91 CYS A CA 1
ATOM 687 C C . CYS A 1 91 ? -0.574 5.514 -0.737 1.00 97.62 91 CYS A C 1
ATOM 689 O O . CYS A 1 91 ? -0.486 6.608 -0.174 1.00 97.62 91 CYS A O 1
ATOM 691 N N . SER A 1 92 ? 0.321 5.047 -1.603 1.00 96.81 92 SER A N 1
ATOM 692 C CA . SER A 1 92 ? 1.342 5.903 -2.197 1.00 96.81 92 SER A CA 1
ATOM 693 C C . SER A 1 92 ? 0.754 7.189 -2.775 1.00 96.81 92 SER A C 1
ATOM 695 O O . SER A 1 92 ? -0.336 7.205 -3.356 1.00 96.81 92 SER A O 1
ATOM 697 N N . THR A 1 93 ? 1.529 8.257 -2.656 1.00 97.00 93 THR A N 1
ATOM 698 C CA . THR A 1 93 ? 1.308 9.534 -3.319 1.00 97.00 93 THR A CA 1
ATOM 699 C C . THR A 1 93 ? 1.192 9.301 -4.824 1.00 97.00 93 THR A C 1
ATOM 701 O O . THR A 1 93 ? 2.055 8.657 -5.426 1.00 97.00 93 THR A O 1
ATOM 704 N N . ASP A 1 94 ? 0.108 9.802 -5.421 1.00 95.44 94 ASP A N 1
ATOM 705 C CA . ASP A 1 94 ? -0.212 9.671 -6.847 1.00 95.44 94 ASP A CA 1
ATOM 706 C C . ASP A 1 94 ? -0.170 8.223 -7.375 1.00 95.44 94 ASP A C 1
ATOM 708 O O . ASP A 1 94 ? 0.251 7.985 -8.510 1.00 95.44 94 ASP A O 1
ATOM 712 N N . LEU A 1 95 ? -0.600 7.250 -6.554 1.00 96.62 95 LEU A N 1
ATOM 713 C CA . LEU A 1 95 ? -0.516 5.813 -6.851 1.00 96.62 95 LEU A CA 1
ATOM 714 C C . LEU A 1 95 ? -0.973 5.460 -8.273 1.00 96.62 95 LEU A C 1
ATOM 716 O O . LEU A 1 95 ? -0.223 4.830 -9.009 1.00 96.62 95 LEU A O 1
ATOM 720 N N . GLU A 1 96 ? -2.176 5.876 -8.667 1.00 96.25 96 GLU A N 1
ATOM 721 C CA . GLU A 1 96 ? -2.757 5.566 -9.980 1.00 96.25 96 GLU A CA 1
ATOM 722 C C . GLU A 1 96 ? -1.911 6.108 -11.138 1.00 96.25 96 GLU A C 1
ATOM 724 O O . GLU A 1 96 ? -1.578 5.381 -12.076 1.00 96.25 96 GLU A O 1
ATOM 729 N N . HIS A 1 97 ? -1.496 7.371 -11.046 1.00 95.94 97 HIS A N 1
ATOM 730 C CA . HIS A 1 97 ? -0.664 8.008 -12.062 1.00 95.94 97 HIS A CA 1
ATOM 731 C C . HIS A 1 97 ? 0.715 7.339 -12.156 1.00 95.94 97 HIS A C 1
ATOM 733 O O . HIS A 1 97 ? 1.171 7.006 -13.251 1.00 95.94 97 HIS A O 1
ATOM 739 N N . ARG A 1 98 ? 1.368 7.072 -11.017 1.00 95.25 98 ARG A N 1
ATOM 740 C CA . ARG A 1 98 ? 2.670 6.387 -10.982 1.00 95.25 98 ARG A CA 1
ATOM 741 C C . ARG A 1 98 ? 2.571 4.944 -11.479 1.00 95.25 98 ARG A C 1
ATOM 743 O O . ARG A 1 98 ? 3.461 4.495 -12.195 1.00 95.25 98 ARG A O 1
ATOM 750 N N . ALA A 1 99 ? 1.497 4.230 -11.146 1.00 94.62 99 ALA A N 1
ATOM 751 C CA . ALA A 1 99 ? 1.242 2.872 -11.619 1.00 94.62 99 ALA A CA 1
ATOM 752 C C . ALA A 1 99 ? 1.049 2.830 -13.143 1.00 94.62 99 ALA A C 1
ATOM 754 O O . ALA A 1 99 ? 1.588 1.946 -13.813 1.00 94.62 99 ALA A O 1
ATOM 755 N N . GLN A 1 100 ? 0.343 3.816 -13.704 1.00 95.81 100 GLN A N 1
ATOM 756 C CA . GLN A 1 100 ? 0.186 3.951 -15.149 1.00 95.81 100 GLN A CA 1
ATOM 757 C C . GLN A 1 100 ? 1.518 4.266 -15.842 1.00 95.81 100 GLN A C 1
ATOM 759 O O . GLN A 1 100 ? 1.860 3.628 -16.836 1.00 95.81 100 GLN A O 1
ATOM 764 N N . GLN A 1 101 ? 2.304 5.201 -15.299 1.00 95.00 101 GLN A N 1
ATOM 765 C CA . GLN A 1 101 ? 3.634 5.525 -15.826 1.00 95.00 101 GLN A CA 1
ATOM 766 C C . GLN A 1 101 ? 4.602 4.337 -15.769 1.00 95.00 101 GLN A C 1
ATOM 768 O O . GLN A 1 101 ? 5.404 4.153 -16.680 1.00 95.00 101 GLN A O 1
ATOM 773 N N . ALA A 1 102 ? 4.512 3.522 -14.719 1.00 90.94 102 ALA A N 1
ATOM 774 C CA . ALA A 1 102 ? 5.294 2.301 -14.562 1.00 90.94 102 ALA A CA 1
ATOM 775 C C . ALA A 1 102 ? 4.809 1.136 -15.446 1.00 90.94 102 ALA A C 1
ATOM 777 O O . ALA A 1 102 ? 5.467 0.100 -15.492 1.00 90.94 102 ALA A O 1
ATOM 778 N N . GLY A 1 103 ? 3.665 1.272 -16.128 1.00 93.06 103 GLY A N 1
ATOM 779 C CA . GLY A 1 103 ? 3.098 0.224 -16.981 1.00 93.06 103 GLY A CA 1
ATOM 780 C C . GLY A 1 103 ? 2.508 -0.971 -16.223 1.00 93.06 103 GLY A C 1
ATOM 781 O O . GLY A 1 103 ? 2.175 -1.976 -16.848 1.00 93.06 103 GLY A O 1
ATOM 782 N N . VAL A 1 104 ? 2.356 -0.876 -14.897 1.00 89.94 104 VAL A N 1
ATOM 783 C CA . VAL A 1 104 ? 1.761 -1.933 -14.052 1.00 89.94 104 VAL A CA 1
ATOM 784 C C . VAL A 1 104 ? 0.230 -1.848 -13.987 1.00 89.94 104 VAL A C 1
ATOM 786 O O . VAL A 1 104 ? -0.434 -2.783 -13.546 1.00 89.94 104 VAL A O 1
ATOM 789 N N . TRP A 1 105 ? -0.351 -0.743 -14.461 1.00 94.50 105 TRP A N 1
ATOM 790 C CA . TRP A 1 105 ? -1.793 -0.547 -14.592 1.00 94.50 105 TRP A CA 1
ATOM 791 C C . TRP A 1 105 ? -2.113 0.210 -15.886 1.00 94.50 105 TRP A C 1
ATOM 793 O O . TRP A 1 105 ? -1.375 1.102 -16.293 1.00 94.50 105 TRP A O 1
ATOM 803 N N . ASP A 1 106 ? -3.211 -0.141 -16.556 1.00 94.19 106 ASP A N 1
ATOM 804 C CA . ASP A 1 106 ? -3.549 0.396 -17.882 1.00 94.19 106 ASP A CA 1
ATOM 805 C C . ASP A 1 106 ? -4.403 1.675 -17.840 1.00 94.19 106 ASP A C 1
ATOM 807 O O . ASP A 1 106 ? -4.781 2.207 -18.886 1.00 94.19 106 ASP A O 1
ATOM 811 N N . GLY A 1 107 ? -4.705 2.178 -16.640 1.00 94.25 107 GLY A N 1
ATOM 812 C CA . GLY A 1 107 ? -5.520 3.374 -16.440 1.00 94.25 107 GLY A CA 1
ATOM 813 C C . GLY A 1 107 ? -7.023 3.154 -16.614 1.00 94.25 107 GLY A C 1
ATOM 814 O O . GLY A 1 107 ? -7.769 4.131 -16.680 1.00 94.25 107 GLY A O 1
ATOM 815 N N . ARG A 1 108 ? -7.494 1.905 -16.745 1.00 94.12 108 ARG A N 1
ATOM 816 C CA . ARG A 1 108 ? -8.921 1.600 -16.911 1.00 94.12 108 ARG A CA 1
ATOM 817 C C . ARG A 1 108 ? -9.516 1.003 -15.639 1.00 94.12 108 ARG A C 1
ATOM 819 O O . ARG A 1 108 ? -8.989 0.050 -15.072 1.00 94.12 108 ARG A O 1
ATOM 826 N N . GLY A 1 109 ? -10.685 1.517 -15.255 1.00 92.94 109 GLY A N 1
ATOM 827 C CA . GLY A 1 109 ? -11.416 1.054 -14.072 1.00 92.94 109 GLY A CA 1
ATOM 828 C C . GLY A 1 109 ? -10.761 1.506 -12.768 1.00 92.94 109 GLY A C 1
ATOM 829 O O . GLY A 1 109 ? -10.047 2.500 -12.755 1.00 92.94 109 GLY A O 1
ATOM 830 N N . ARG A 1 110 ? -11.028 0.789 -11.672 1.00 94.06 110 ARG A N 1
ATOM 831 C CA . ARG A 1 110 ? -10.288 0.967 -10.416 1.00 94.06 110 ARG A CA 1
ATOM 832 C C . ARG A 1 110 ? -8.991 0.168 -10.468 1.00 94.06 110 ARG A C 1
ATOM 834 O O . ARG A 1 110 ? -8.954 -0.915 -11.056 1.00 94.06 110 ARG A O 1
ATOM 841 N N . LEU A 1 111 ? -7.939 0.686 -9.842 1.00 96.88 111 LEU A N 1
ATOM 842 C CA . LEU A 1 111 ? -6.684 -0.042 -9.706 1.00 96.88 111 LEU A CA 1
ATOM 843 C C . LEU A 1 111 ? -6.889 -1.228 -8.756 1.00 96.88 111 LEU A C 1
ATOM 845 O O . LEU A 1 111 ? -7.165 -1.044 -7.574 1.00 96.88 111 LEU A O 1
ATOM 849 N N . ASP A 1 112 ? -6.751 -2.449 -9.272 1.00 96.69 112 ASP A N 1
ATOM 850 C CA . ASP A 1 112 ? -6.702 -3.669 -8.466 1.00 96.69 112 ASP A CA 1
ATOM 851 C C . ASP A 1 112 ? -5.257 -3.917 -8.023 1.00 96.69 112 ASP A C 1
ATOM 853 O O . ASP A 1 112 ? -4.405 -4.278 -8.840 1.00 96.69 112 ASP A O 1
ATOM 857 N N . TRP A 1 113 ? -4.984 -3.678 -6.741 1.00 95.19 113 TRP A N 1
ATOM 858 C CA . TRP A 1 113 ? -3.640 -3.660 -6.181 1.00 95.19 113 TRP A CA 1
ATOM 859 C C . TRP A 1 113 ? -2.916 -4.993 -6.362 1.00 95.19 113 TRP A C 1
ATOM 861 O O . TRP A 1 113 ? -1.843 -5.012 -6.960 1.00 95.19 113 TRP A O 1
ATOM 871 N N . MET A 1 114 ? -3.513 -6.112 -5.939 1.00 91.81 114 MET A N 1
ATOM 872 C CA . MET A 1 114 ? -2.918 -7.437 -6.127 1.00 91.81 114 MET A CA 1
ATOM 873 C C . MET A 1 114 ? -2.607 -7.694 -7.604 1.00 91.81 114 MET A C 1
ATOM 875 O O . MET A 1 114 ? -1.531 -8.177 -7.933 1.00 91.81 114 MET A O 1
ATOM 879 N N . ARG A 1 115 ? -3.526 -7.377 -8.521 1.00 90.38 115 ARG A N 1
ATOM 880 C CA . ARG A 1 115 ? -3.295 -7.639 -9.947 1.00 90.38 115 ARG A CA 1
ATOM 881 C C . ARG A 1 115 ? -2.192 -6.763 -10.544 1.00 90.38 115 ARG A C 1
ATOM 883 O O . ARG A 1 115 ? -1.469 -7.240 -11.414 1.00 90.38 115 ARG A O 1
ATOM 890 N N . ALA A 1 116 ? -2.107 -5.500 -10.137 1.00 91.50 116 ALA A N 1
ATOM 891 C CA . ALA A 1 116 ? -1.103 -4.568 -10.643 1.00 91.50 116 ALA A CA 1
ATOM 892 C C . ALA A 1 116 ? 0.285 -4.850 -10.046 1.00 91.50 116 ALA A C 1
ATOM 894 O O . ALA A 1 116 ? 1.295 -4.790 -10.742 1.00 91.50 116 ALA A O 1
ATOM 895 N N . MET A 1 117 ? 0.323 -5.184 -8.756 1.00 89.19 117 MET A N 1
ATOM 896 C CA . MET A 1 117 ? 1.537 -5.217 -7.947 1.00 89.19 117 MET A CA 1
ATOM 897 C C . MET A 1 117 ? 1.968 -6.626 -7.547 1.00 89.19 117 MET A C 1
ATOM 899 O O . MET A 1 117 ? 2.891 -6.733 -6.751 1.00 89.19 117 MET A O 1
ATOM 903 N N . ALA A 1 118 ? 1.356 -7.700 -8.062 1.00 82.25 118 ALA A N 1
ATOM 904 C CA . ALA A 1 118 ? 1.784 -9.091 -7.863 1.00 82.25 118 ALA A CA 1
ATOM 905 C C . ALA A 1 118 ? 1.862 -9.878 -9.186 1.00 82.25 118 ALA A C 1
ATOM 907 O O . ALA A 1 118 ? 1.043 -9.659 -10.080 1.00 82.25 118 ALA A O 1
ATOM 908 N N . PRO A 1 119 ? 2.848 -10.784 -9.365 1.00 76.56 119 PRO A N 1
ATOM 909 C CA . PRO A 1 119 ? 2.898 -11.664 -10.512 1.00 76.56 119 PRO A CA 1
ATOM 910 C C . PRO A 1 119 ? 1.704 -12.612 -10.451 1.00 76.56 119 PRO A C 1
ATOM 912 O O . PRO A 1 119 ? 1.206 -12.959 -9.377 1.00 76.56 119 PRO A O 1
ATOM 915 N N . ASP A 1 120 ? 1.256 -13.074 -11.616 1.00 76.38 120 ASP A N 1
ATOM 916 C CA . ASP A 1 120 ? 0.190 -14.068 -11.663 1.00 76.38 120 ASP A CA 1
ATOM 917 C C . ASP A 1 120 ? 0.686 -15.379 -11.049 1.00 76.38 120 ASP A C 1
ATOM 919 O O . ASP A 1 120 ? 1.506 -16.085 -11.637 1.00 76.38 120 ASP A O 1
ATOM 923 N N . ILE A 1 121 ? 0.144 -15.713 -9.880 1.00 70.50 121 ILE A N 1
ATOM 924 C CA . ILE A 1 121 ? 0.512 -16.882 -9.076 1.00 70.50 121 ILE A CA 1
ATOM 925 C C . ILE A 1 121 ? 0.407 -18.206 -9.848 1.00 70.50 121 ILE A C 1
ATOM 927 O O . ILE A 1 121 ? 1.034 -19.193 -9.481 1.00 70.50 121 ILE A O 1
ATOM 931 N N . ARG A 1 122 ? -0.398 -18.247 -10.918 1.00 72.69 122 ARG A N 1
ATOM 932 C CA . ARG A 1 122 ? -0.590 -19.442 -11.756 1.00 72.69 122 ARG A CA 1
ATOM 933 C C . ARG A 1 122 ? 0.549 -19.657 -12.747 1.00 72.69 122 ARG A C 1
ATOM 935 O O . ARG A 1 122 ? 0.722 -20.765 -13.242 1.00 72.69 122 ARG A O 1
ATOM 942 N N . HIS A 1 123 ? 1.275 -18.593 -13.069 1.00 75.62 123 HIS A N 1
ATOM 943 C CA . HIS A 1 123 ? 2.309 -18.577 -14.101 1.00 75.62 123 HIS A CA 1
ATOM 944 C C . HIS A 1 123 ? 3.690 -18.237 -13.536 1.00 75.62 123 HIS A C 1
ATOM 946 O O . HIS A 1 123 ? 4.700 -18.493 -14.189 1.00 75.62 123 HIS A O 1
ATOM 952 N N . PHE A 1 124 ? 3.745 -17.658 -12.337 1.00 73.44 124 PHE A N 1
ATOM 953 C CA . PHE A 1 124 ? 4.983 -17.292 -11.674 1.00 73.44 124 PHE A CA 1
ATOM 954 C C . PHE A 1 124 ? 5.811 -18.531 -11.318 1.00 73.44 124 PHE A C 1
ATOM 956 O O . PHE A 1 124 ? 5.344 -19.431 -10.627 1.00 73.44 124 PHE A O 1
ATOM 963 N N . SER A 1 125 ? 7.061 -18.561 -11.777 1.00 71.06 125 SER A N 1
ATOM 964 C CA . SER A 1 125 ? 8.019 -19.622 -11.474 1.00 71.06 125 SER A CA 1
ATOM 965 C C . SER A 1 125 ? 9.314 -18.986 -10.992 1.00 71.06 125 SER A C 1
ATOM 967 O O . SER A 1 125 ? 10.123 -18.542 -11.804 1.00 71.06 125 SER A O 1
ATOM 969 N N . TYR A 1 126 ? 9.516 -18.963 -9.676 1.00 66.50 126 TYR A N 1
ATOM 970 C CA . TYR A 1 126 ? 10.740 -18.438 -9.068 1.00 66.50 126 TYR A CA 1
ATOM 971 C C . TYR A 1 126 ? 11.977 -19.276 -9.444 1.00 66.50 126 TYR A C 1
ATOM 973 O O . TYR A 1 126 ? 13.027 -18.734 -9.774 1.00 66.50 126 TYR A O 1
ATOM 981 N N . THR A 1 127 ? 11.847 -20.608 -9.469 1.00 70.81 127 THR A N 1
ATOM 982 C CA . THR A 1 127 ? 12.926 -21.522 -9.878 1.00 70.81 127 THR A CA 1
ATOM 983 C C . THR A 1 127 ? 12.639 -22.088 -11.270 1.00 70.81 127 THR A C 1
ATOM 985 O O . THR A 1 127 ? 11.705 -22.881 -11.413 1.00 70.81 127 THR A O 1
ATOM 988 N N . PRO A 1 128 ? 13.414 -21.726 -12.311 1.00 71.19 128 PRO A N 1
ATOM 989 C CA . PRO A 1 128 ? 13.212 -22.255 -13.657 1.00 71.19 128 PRO A CA 1
ATOM 990 C C . PRO A 1 128 ? 13.205 -23.790 -13.676 1.00 71.19 128 PRO A C 1
ATOM 992 O O . PRO A 1 128 ? 14.096 -24.428 -13.118 1.00 71.19 128 PRO A O 1
ATOM 995 N N . GLY A 1 129 ? 12.206 -24.386 -14.331 1.00 73.94 129 GLY A N 1
ATOM 996 C CA . GLY A 1 129 ? 12.082 -25.843 -14.473 1.00 73.94 129 GLY A CA 1
ATOM 997 C C . GLY A 1 129 ? 11.306 -26.554 -13.360 1.00 73.94 129 GLY A C 1
ATOM 998 O O . GLY A 1 129 ? 11.087 -27.759 -13.470 1.00 73.94 129 GLY A O 1
ATOM 999 N N . TYR A 1 130 ? 10.842 -25.834 -12.336 1.00 66.31 130 TYR A N 1
ATOM 1000 C CA . TYR A 1 130 ? 9.909 -26.358 -11.337 1.00 66.31 130 TYR A CA 1
ATOM 1001 C C . TYR A 1 130 ? 8.491 -25.862 -11.621 1.00 66.31 130 TYR A C 1
ATOM 1003 O O . TYR A 1 130 ? 8.295 -24.804 -12.219 1.00 66.31 130 TYR A O 1
ATOM 1011 N N . ALA A 1 131 ? 7.485 -26.646 -11.223 1.00 62.06 131 ALA A N 1
ATOM 1012 C CA . ALA A 1 131 ? 6.103 -26.183 -11.278 1.00 62.06 131 ALA A CA 1
ATOM 1013 C C . ALA A 1 131 ? 5.952 -24.903 -10.432 1.00 62.06 131 ALA A C 1
ATOM 1015 O O . ALA A 1 131 ? 6.649 -24.791 -9.419 1.00 62.06 131 ALA A O 1
ATOM 1016 N N . PRO A 1 132 ? 5.044 -23.977 -10.800 1.00 61.53 132 PRO A N 1
ATOM 1017 C CA . PRO A 1 132 ? 4.704 -22.817 -9.984 1.00 61.53 132 PRO A CA 1
ATOM 1018 C C . PRO A 1 132 ? 4.363 -23.269 -8.564 1.00 61.53 132 PRO A C 1
ATOM 1020 O O . PRO A 1 132 ? 3.303 -23.841 -8.309 1.00 61.53 132 PRO A O 1
ATOM 1023 N N . ILE A 1 133 ? 5.294 -23.070 -7.640 1.00 54.03 133 ILE A N 1
ATOM 1024 C CA . ILE A 1 133 ? 5.020 -23.165 -6.213 1.00 54.03 133 ILE A CA 1
ATOM 1025 C C . ILE A 1 133 ? 4.481 -21.791 -5.819 1.00 54.03 133 ILE A C 1
ATOM 1027 O O . ILE A 1 133 ? 5.134 -20.799 -6.146 1.00 54.03 133 ILE A O 1
ATOM 1031 N N . PRO A 1 134 ? 3.308 -21.694 -5.164 1.00 51.03 134 PRO A N 1
ATOM 1032 C CA . PRO A 1 134 ? 2.808 -20.426 -4.653 1.00 51.03 134 PRO A CA 1
ATOM 1033 C C . PRO A 1 134 ? 3.770 -19.945 -3.565 1.00 51.03 134 PRO A C 1
ATOM 1035 O O . PRO A 1 134 ? 3.675 -20.334 -2.405 1.00 51.03 134 PRO A O 1
ATOM 1038 N N . MET A 1 135 ? 4.760 -19.163 -3.972 1.00 54.12 135 MET A N 1
ATOM 1039 C CA . MET A 1 135 ? 5.769 -18.584 -3.105 1.00 54.12 135 MET A CA 1
ATOM 1040 C C . MET A 1 135 ? 6.015 -17.147 -3.574 1.00 54.12 135 MET A C 1
ATOM 1042 O O . MET A 1 135 ? 6.190 -16.921 -4.769 1.00 54.12 135 MET A O 1
ATOM 1046 N N . TYR A 1 136 ? 5.966 -16.210 -2.623 1.00 53.25 136 TYR A N 1
ATOM 1047 C CA . TYR A 1 136 ? 6.264 -14.775 -2.739 1.00 53.25 136 TYR A CA 1
ATOM 1048 C C . TYR A 1 136 ? 5.756 -14.089 -4.014 1.00 53.25 136 TYR A C 1
ATOM 1050 O O . TYR A 1 136 ? 6.506 -13.800 -4.946 1.00 53.25 136 TYR A O 1
ATOM 1058 N N . THR A 1 137 ? 4.460 -13.790 -4.066 1.00 50.41 137 THR A N 1
ATOM 1059 C CA . THR A 1 137 ? 3.876 -13.108 -5.223 1.00 50.41 137 THR A CA 1
ATOM 1060 C C . THR A 1 137 ? 3.760 -11.609 -4.963 1.00 50.41 137 THR A C 1
ATOM 1062 O O . THR A 1 137 ? 2.745 -11.130 -4.468 1.00 50.41 137 THR A O 1
ATOM 1065 N N . THR A 1 138 ? 4.798 -10.861 -5.358 1.00 52.09 138 THR A N 1
ATOM 1066 C CA . THR A 1 138 ? 4.758 -9.399 -5.563 1.00 52.09 138 THR A CA 1
ATOM 1067 C C . THR A 1 138 ? 5.525 -9.016 -6.847 1.00 52.09 138 THR A C 1
ATOM 1069 O O . THR A 1 138 ? 6.548 -9.605 -7.199 1.00 52.09 138 THR A O 1
ATOM 1072 N N . ALA A 1 139 ? 4.966 -8.133 -7.668 1.00 37.28 139 ALA A N 1
ATOM 1073 C CA . ALA A 1 139 ? 5.408 -7.818 -9.017 1.00 37.28 139 ALA A CA 1
ATOM 1074 C C . ALA A 1 139 ? 6.368 -6.645 -8.962 1.00 37.28 139 ALA A C 1
ATOM 1076 O O . ALA A 1 139 ? 6.118 -5.627 -8.315 1.00 37.28 139 ALA A O 1
ATOM 1077 N N . ARG A 1 140 ? 7.442 -6.794 -9.729 1.00 46.25 140 ARG A N 1
ATOM 1078 C CA . ARG A 1 140 ? 8.312 -5.716 -10.157 1.00 46.25 140 ARG A CA 1
ATOM 1079 C C . ARG A 1 140 ? 8.604 -5.940 -11.632 1.00 46.25 140 ARG A C 1
ATOM 1081 O O .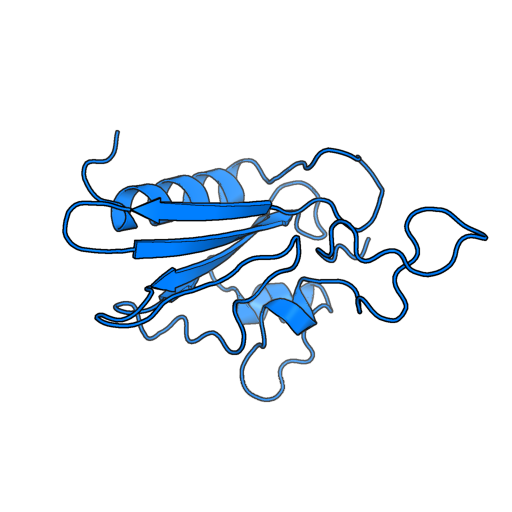 ARG A 1 140 ? 8.993 -7.040 -12.018 1.00 46.25 140 ARG A O 1
ATOM 1088 N N . LEU A 1 141 ? 8.381 -4.915 -12.440 1.00 30.00 141 LEU A N 1
ATOM 1089 C CA . LEU A 1 141 ? 8.827 -4.871 -13.827 1.00 30.00 141 LEU A CA 1
ATOM 1090 C C . LEU A 1 141 ? 10.033 -3.927 -13.873 1.00 30.00 141 LEU A C 1
ATOM 1092 O O . LEU A 1 141 ? 9.957 -2.815 -13.353 1.00 30.00 141 LEU A O 1
ATOM 1096 N N . TRP A 1 142 ? 11.148 -4.413 -14.411 1.00 37.03 142 TRP A N 1
ATOM 1097 C CA . TRP A 1 142 ? 12.309 -3.599 -14.771 1.00 37.03 142 TRP A CA 1
ATOM 1098 C C . TRP A 1 142 ? 12.195 -3.196 -16.237 1.00 37.03 142 TRP A C 1
ATOM 1100 O O . TRP A 1 142 ? 11.764 -4.063 -17.034 1.00 37.03 142 TRP A O 1
#

Foldseek 3Di:
DDDALLVVLVVVQVVQAQANAAADDPPAFQRKDWDWGDDPPWIKIKIKDGAQVNGHIWIKMFIADPPDDDDDDLADDQFFDDCVPPVTMDTHDVRLVSLCVSVLDVSPDTDTCRSSFWDDQCPDDRDPPDHRDSHRTTGYDD